Protein AF-A0A183HTY3-F1 (afdb_monomer)

Organism: NCBI:txid387005

Solvent-accessible surface area (backbone atoms only — not comparable to full-atom values): 8668 Å² total; per-residue (Å²): 89,71,86,42,76,47,79,48,76,44,78,43,99,85,73,35,42,36,34,40,39,38,38,34,35,41,47,76,48,74,51,74,47,82,47,77,46,52,66,39,42,77,69,71,56,35,22,36,41,38,38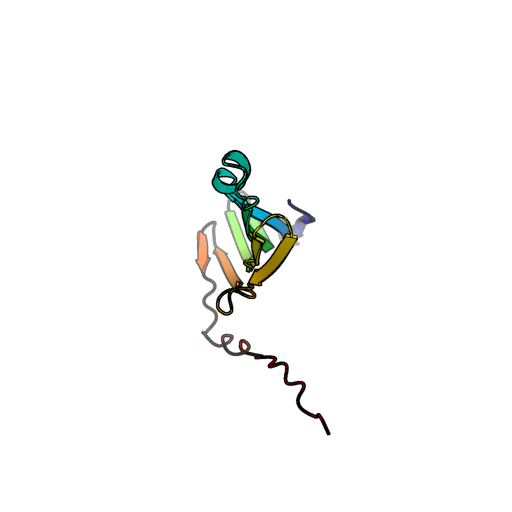,41,37,40,37,45,34,39,38,39,39,38,38,39,33,44,36,44,33,58,87,92,38,34,30,38,41,36,39,39,36,36,42,36,38,34,34,48,44,37,37,38,40,39,32,46,71,68,74,45,80,46,80,46,80,48,65,50,85,92,37,70,65,49,74,48,80,49,75,51,51,33,35,31,53,76,72,40,82,38,77,54,84,64,81,95,75,87,87,81,89,84,79,86,76,81,75,88,71,96,74,83,89,130

Sequence (154 aa):
MLPFELSQTLPTLSGLSLQFLVNISVAAKIDGKLRLNLVNLLQRKGGADSQLKLHPSISIARGGAVLLRAGHVTSGAMTMSSLHAATSVVQSMEMTDGRKLSLKIDVPHKHLLLAKIRSDITKIESNRHQPFTVGRHIHEIAKKHYCSGDTLTK

Foldseek 3Di:
DWPDWDWDWDQDPVRWIKIKIKTKDKDKDKDKDKDKDCPCVVVVQLKIKIKMKIKIKMKMKIKIWIWTDDPLWIWTKMKMKMKIKIFMKMWMWITGSNPDIDIDIDGPPVGHMDIDIDMFMWTAGRNDTDGDPDPPDPPPDPDPPPDDDPDDDD

Mean predicted aligned error: 12.61 Å

Secondary structure (DSSP, 8-state):
---EEEEEEEE-TTS-EEEEEEEEEEEEEEEEEEEEE-HHHHTTS--EEEEEEEEEEEEEEEEEEEEEEETTEEEEEEEEEEEEEE--EEEEEEEETTTEEEEEEE--TT-S-EEEEEEEEEEEETTEEEE----S------------------

Nearest PDB structures (foldseek):
  5fq6-assembly2_I  TM=4.194E-01  e=1.763E-01  Bacteroides thetaiotaomicron
  5fq6-assembly2_B  TM=3.639E-01  e=8.558E-02  Bacteroides thetaiotaomicron
  5fq8-assembly1_D  TM=3.560E-01  e=1.011E-01  Bacteroides thetaiotaomicron
  6zm1-assembly1_B  TM=3.521E-01  e=3.630E-01  Bacteroides thetaiotaomicron VPI-5482

pLDDT: mean 79.65, std 17.36, range [32.91, 95.0]

InterPro domains:
  IPR015255 Vitellinogen, open beta-sheet [PF09172] (4-114)
  IPR015819 Lipid transport protein, beta-sheet shell [SSF56968] (2-140)

Radius of gyration: 26.17 Å; Cα contacts (8 Å, |Δi|>4): 324; chains: 1; bounding box: 56×26×74 Å

Structure (mmCIF, N/CA/C/O backbone):
data_AF-A0A183HTY3-F1
#
_entry.id   AF-A0A183HTY3-F1
#
loop_
_atom_site.group_PDB
_atom_site.id
_atom_site.type_symbol
_atom_site.label_atom_id
_atom_site.label_alt_id
_atom_site.label_comp_id
_atom_site.label_asym_id
_atom_site.label_entity_id
_atom_site.label_seq_id
_atom_site.pdbx_PDB_ins_code
_atom_site.Cartn_x
_atom_site.Cartn_y
_atom_site.Cartn_z
_atom_site.occupancy
_atom_site.B_iso_or_equiv
_atom_site.auth_seq_id
_atom_site.auth_comp_id
_atom_site.auth_asym_id
_atom_site.auth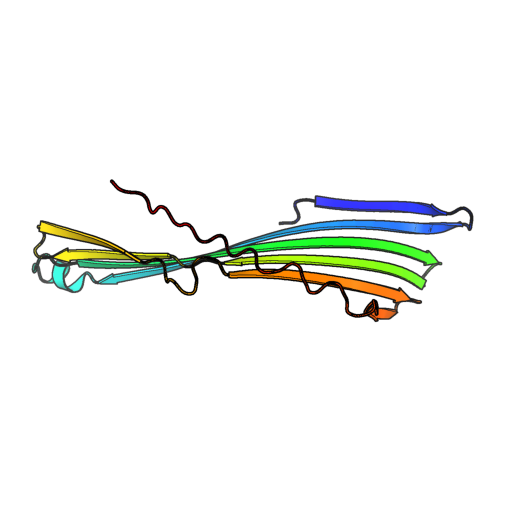_atom_id
_atom_site.pdbx_PDB_model_num
ATOM 1 N N . MET A 1 1 ? -7.129 6.025 -3.828 1.00 82.81 1 MET A N 1
ATOM 2 C CA . MET A 1 1 ? -6.733 7.390 -4.232 1.00 82.81 1 MET A CA 1
ATOM 3 C C . MET A 1 1 ? -5.394 7.315 -4.955 1.00 82.81 1 MET A C 1
ATOM 5 O O . MET A 1 1 ? -4.542 6.542 -4.531 1.00 82.81 1 MET A O 1
ATOM 9 N N . LEU A 1 2 ? -5.220 8.067 -6.042 1.00 81.38 2 LEU A N 1
ATOM 10 C CA . LEU A 1 2 ? -3.952 8.215 -6.768 1.00 81.38 2 LEU A CA 1
ATOM 11 C C . LEU A 1 2 ? -3.347 9.573 -6.385 1.00 81.38 2 LEU A C 1
ATOM 13 O O . LEU A 1 2 ? -3.646 10.563 -7.043 1.00 81.38 2 LEU A O 1
ATOM 17 N N . PRO A 1 3 ? -2.591 9.677 -5.277 1.00 85.69 3 PRO A N 1
ATOM 18 C CA . PRO A 1 3 ? -2.006 10.951 -4.863 1.00 85.69 3 PRO A CA 1
ATOM 19 C C . PRO A 1 3 ? -1.016 11.531 -5.876 1.00 85.69 3 PRO A C 1
ATOM 21 O O . PRO A 1 3 ? -0.789 12.735 -5.850 1.00 85.69 3 PRO A O 1
ATOM 24 N N . PHE A 1 4 ? -0.398 10.701 -6.721 1.00 91.31 4 PHE A N 1
ATOM 25 C CA . PHE A 1 4 ? 0.588 11.175 -7.682 1.00 91.31 4 PHE A CA 1
ATOM 26 C C . PHE A 1 4 ? 0.643 10.289 -8.923 1.00 91.31 4 PHE A C 1
ATOM 28 O O . PHE A 1 4 ? 0.724 9.062 -8.821 1.00 91.31 4 PHE A O 1
ATOM 35 N N . GLU A 1 5 ? 0.665 10.934 -10.083 1.00 92.19 5 GLU A N 1
ATOM 36 C CA . GLU A 1 5 ? 0.887 10.311 -11.378 1.00 92.19 5 GLU A CA 1
ATOM 37 C C . GLU A 1 5 ? 1.718 11.261 -12.244 1.00 92.19 5 GLU A C 1
ATOM 39 O O . GLU A 1 5 ? 1.385 12.435 -12.397 1.00 92.19 5 GLU A O 1
ATOM 44 N N . LEU A 1 6 ? 2.815 10.751 -12.794 1.00 93.19 6 LEU A N 1
ATOM 45 C CA . LEU A 1 6 ? 3.671 11.445 -13.744 1.00 93.19 6 LEU A CA 1
ATOM 46 C C . LEU A 1 6 ? 3.821 10.563 -14.976 1.00 93.19 6 LEU A C 1
ATOM 48 O O . LEU A 1 6 ? 4.279 9.426 -14.878 1.00 93.19 6 LEU A O 1
ATOM 52 N N . SER A 1 7 ? 3.472 11.112 -16.134 1.00 94.38 7 SER A N 1
ATOM 53 C CA . SER A 1 7 ? 3.699 10.489 -17.433 1.00 94.38 7 SER A CA 1
ATOM 54 C C . SER A 1 7 ? 4.391 11.495 -18.335 1.00 94.38 7 SER A C 1
ATOM 56 O O . SER A 1 7 ? 3.792 12.496 -18.724 1.00 94.38 7 SER A O 1
ATOM 58 N N . GLN A 1 8 ? 5.649 11.232 -18.676 1.00 94.81 8 GLN A N 1
ATOM 59 C CA . GLN A 1 8 ? 6.428 12.080 -19.570 1.00 94.81 8 GLN A CA 1
ATOM 60 C C . GLN A 1 8 ? 6.911 11.265 -20.758 1.00 94.81 8 GLN A C 1
ATOM 62 O O . GLN A 1 8 ? 7.400 10.152 -20.601 1.00 94.81 8 GLN A O 1
ATOM 67 N N . THR A 1 9 ? 6.779 11.826 -21.955 1.00 94.81 9 THR A N 1
ATOM 68 C CA . THR A 1 9 ? 7.276 11.207 -23.183 1.00 94.81 9 THR A CA 1
ATOM 69 C C . THR A 1 9 ? 8.291 12.136 -23.824 1.00 94.81 9 THR A C 1
ATOM 71 O O . THR A 1 9 ? 8.017 13.319 -24.006 1.00 94.81 9 THR A O 1
ATOM 74 N N . LEU A 1 10 ? 9.467 11.603 -24.129 1.00 94.06 10 LEU A N 1
ATOM 75 C CA . LEU A 1 10 ? 10.591 12.322 -24.702 1.00 94.06 10 LEU A CA 1
ATOM 76 C C . LEU A 1 10 ? 11.051 11.606 -25.977 1.00 94.06 10 LEU A C 1
ATOM 78 O O . LEU A 1 10 ? 11.194 10.379 -25.969 1.00 94.06 10 LEU A O 1
ATOM 82 N N . PRO A 1 11 ? 11.296 12.333 -27.076 1.00 94.06 11 PRO A N 1
ATOM 83 C CA . PRO A 1 11 ? 11.931 11.744 -28.241 1.00 94.06 11 PRO A CA 1
ATOM 84 C C . PRO A 1 11 ? 13.391 11.418 -27.914 1.00 94.06 11 PRO A C 1
ATOM 86 O O . PRO A 1 11 ? 14.099 12.190 -27.268 1.00 94.06 11 PRO A O 1
ATOM 89 N N . THR A 1 12 ? 13.848 10.261 -28.370 1.00 91.81 12 THR A N 1
ATOM 90 C CA . THR A 1 12 ? 15.264 9.881 -28.321 1.00 91.81 12 THR A CA 1
ATOM 91 C C . THR A 1 12 ? 15.988 10.351 -29.580 1.00 91.81 12 THR A C 1
ATOM 93 O O . THR A 1 12 ? 15.360 10.650 -30.596 1.00 91.81 12 THR A O 1
ATOM 96 N N . LEU A 1 13 ? 17.325 10.354 -29.548 1.00 91.81 13 LEU A N 1
ATOM 97 C CA . LEU A 1 13 ? 18.155 10.676 -30.717 1.00 91.81 13 LEU A CA 1
ATOM 98 C C . LEU A 1 13 ? 17.919 9.729 -31.908 1.00 91.81 13 LEU A C 1
ATOM 100 O O . LEU A 1 13 ? 18.184 10.103 -33.043 1.00 91.81 13 LEU A O 1
ATOM 104 N N . SER A 1 14 ? 17.397 8.521 -31.666 1.00 89.56 14 SER A N 1
ATOM 105 C CA . SER A 1 14 ? 17.018 7.563 -32.710 1.00 89.56 14 SER A CA 1
ATOM 106 C C . SER A 1 14 ? 15.593 7.765 -33.246 1.00 89.56 14 SER A C 1
ATOM 108 O O . SER A 1 14 ? 15.117 6.948 -34.029 1.00 89.56 14 SER A O 1
ATOM 110 N N . GLY A 1 15 ? 14.884 8.814 -32.813 1.00 90.00 15 GLY A N 1
ATOM 111 C CA . GLY A 1 15 ? 13.493 9.082 -33.194 1.00 90.00 15 GLY A CA 1
ATOM 112 C C . GLY A 1 15 ? 12.464 8.192 -32.489 1.00 90.00 15 GLY A C 1
ATOM 113 O O . GLY A 1 15 ? 11.265 8.330 -32.723 1.00 90.00 15 GLY A O 1
ATOM 114 N N . LEU A 1 16 ? 12.903 7.292 -31.603 1.00 92.56 16 LEU A N 1
ATOM 115 C CA . LEU A 1 16 ? 12.016 6.454 -30.798 1.00 92.56 16 LEU A CA 1
ATOM 116 C C . LEU A 1 16 ? 11.442 7.239 -29.619 1.00 92.56 16 LEU A C 1
ATOM 118 O O . LEU A 1 16 ? 12.096 8.127 -29.068 1.00 92.56 16 LEU A O 1
ATOM 122 N N . SER A 1 17 ? 10.235 6.874 -29.198 1.00 93.69 17 SER A N 1
ATOM 123 C CA . SER A 1 17 ? 9.546 7.518 -28.082 1.00 93.69 17 SER A CA 1
ATOM 124 C C . SER A 1 17 ? 9.962 6.871 -26.763 1.00 93.69 17 SER A C 1
ATOM 126 O O . SER A 1 17 ? 9.621 5.716 -26.512 1.00 93.69 17 SER A O 1
ATOM 128 N N . LEU A 1 18 ? 10.645 7.612 -25.894 1.00 94.31 18 LEU A N 1
ATOM 129 C CA . LEU A 1 18 ? 10.970 7.188 -24.535 1.00 94.31 18 LEU A CA 1
ATOM 130 C C . LEU A 1 18 ? 9.922 7.722 -23.558 1.00 94.31 18 LEU A C 1
ATOM 132 O O . LEU A 1 18 ? 9.732 8.926 -23.435 1.00 94.31 18 LEU A O 1
ATOM 136 N N . GLN A 1 19 ? 9.241 6.828 -22.857 1.00 94.44 19 GLN A N 1
ATOM 137 C CA . GLN A 1 19 ? 8.187 7.146 -21.908 1.00 94.44 19 GLN A CA 1
ATOM 138 C C . GLN A 1 19 ? 8.635 6.825 -20.482 1.00 94.44 19 GLN A C 1
ATOM 140 O O . GLN A 1 19 ? 9.083 5.716 -20.192 1.00 94.44 19 GLN A O 1
ATOM 145 N N . PHE A 1 20 ? 8.450 7.788 -19.591 1.00 95.00 20 PHE A N 1
ATOM 146 C CA . PHE A 1 20 ? 8.631 7.672 -18.154 1.00 95.00 20 PHE A CA 1
ATOM 147 C C . PHE A 1 20 ? 7.262 7.708 -17.489 1.00 95.00 20 PHE A C 1
ATOM 149 O O . PHE A 1 20 ? 6.477 8.624 -17.731 1.00 95.00 20 PHE A O 1
ATOM 156 N N . LEU A 1 21 ? 6.983 6.713 -16.657 1.00 94.44 21 LEU A N 1
ATOM 157 C CA . LEU A 1 21 ? 5.758 6.613 -15.875 1.00 94.44 21 LEU A CA 1
ATOM 158 C C . LEU A 1 21 ? 6.141 6.471 -14.410 1.00 94.44 21 LEU A C 1
ATOM 160 O O . LEU A 1 21 ? 6.963 5.626 -14.072 1.00 94.44 21 LEU A O 1
ATOM 164 N N . VAL A 1 22 ? 5.547 7.273 -13.538 1.00 94.31 22 VAL A N 1
ATOM 165 C CA . VAL A 1 22 ? 5.669 7.125 -12.087 1.00 94.31 22 VAL A CA 1
ATOM 166 C C . VAL A 1 22 ? 4.284 7.279 -11.492 1.00 94.31 22 VAL A C 1
ATOM 168 O O . VAL A 1 22 ? 3.618 8.283 -11.720 1.00 94.31 22 VAL A O 1
ATOM 171 N N . ASN A 1 23 ? 3.845 6.297 -10.717 1.00 93.56 23 ASN A N 1
ATOM 172 C CA . ASN A 1 23 ? 2.532 6.310 -10.094 1.00 93.56 23 ASN A CA 1
ATOM 173 C C . ASN A 1 23 ? 2.636 5.966 -8.611 1.00 93.56 23 ASN A C 1
ATOM 175 O O . ASN A 1 23 ? 3.349 5.050 -8.206 1.00 93.56 23 ASN A O 1
ATOM 179 N N . ILE A 1 24 ? 1.888 6.690 -7.789 1.00 92.06 24 ILE A N 1
ATOM 180 C CA . ILE A 1 24 ? 1.723 6.405 -6.369 1.00 92.06 24 ILE A CA 1
ATOM 181 C C . ILE A 1 24 ? 0.230 6.296 -6.112 1.00 92.06 24 ILE A C 1
ATOM 183 O O . ILE A 1 24 ? -0.545 7.191 -6.435 1.00 92.06 24 ILE A O 1
ATOM 187 N N . SER A 1 25 ? -0.167 5.185 -5.509 1.00 92.31 25 SER A N 1
ATOM 188 C CA . SER A 1 25 ? -1.537 4.883 -5.126 1.00 92.31 25 SER A CA 1
ATOM 189 C C . SER A 1 25 ? -1.596 4.561 -3.641 1.00 92.31 25 SER A C 1
ATOM 191 O O . SER A 1 25 ? -0.710 3.910 -3.085 1.00 92.31 25 SER A O 1
ATOM 193 N N . VAL A 1 26 ? -2.645 5.051 -2.990 1.00 90.94 26 VAL A N 1
ATOM 194 C CA . VAL A 1 26 ? -2.915 4.823 -1.572 1.00 90.94 26 VAL A CA 1
ATOM 195 C C . VAL A 1 26 ? -4.369 4.396 -1.422 1.00 90.94 26 VAL A C 1
ATOM 197 O O . VAL A 1 26 ? -5.285 5.022 -1.965 1.00 90.94 26 VAL A O 1
ATOM 200 N N . ALA A 1 27 ? -4.585 3.321 -0.680 1.00 91.56 27 ALA A N 1
ATOM 201 C CA . ALA A 1 27 ? -5.891 2.820 -0.296 1.00 91.56 27 ALA A CA 1
ATOM 202 C C . ALA A 1 27 ? -5.913 2.622 1.218 1.00 91.56 27 ALA A C 1
ATOM 204 O O . ALA A 1 27 ? -5.009 2.011 1.777 1.00 91.56 27 ALA A O 1
ATOM 205 N N . ALA A 1 28 ? -6.944 3.137 1.872 1.00 90.38 28 ALA A N 1
ATOM 206 C CA . ALA A 1 28 ? -7.190 2.925 3.288 1.00 90.38 28 ALA A CA 1
ATOM 207 C C . ALA A 1 28 ? -8.589 2.332 3.449 1.00 90.38 28 ALA A C 1
ATOM 209 O O . ALA A 1 28 ? -9.513 2.712 2.728 1.00 90.38 28 ALA A O 1
ATOM 210 N N . LYS A 1 29 ? -8.735 1.386 4.370 1.00 91.25 29 LYS A N 1
ATOM 211 C CA . LYS A 1 29 ? -9.994 0.707 4.664 1.00 91.25 29 LYS A CA 1
ATOM 212 C C . LYS A 1 29 ? -10.102 0.490 6.165 1.00 91.25 29 LYS A C 1
ATOM 214 O O . LYS A 1 29 ? -9.142 0.048 6.788 1.00 91.25 29 LYS A O 1
ATOM 219 N N . ILE A 1 30 ? -11.265 0.779 6.734 1.00 90.00 30 ILE A N 1
ATOM 220 C CA . ILE A 1 30 ? -11.554 0.554 8.151 1.00 90.00 30 ILE A CA 1
ATOM 221 C C . ILE A 1 30 ? -12.782 -0.346 8.233 1.00 90.00 30 ILE A C 1
ATOM 223 O O . ILE A 1 30 ? -13.874 0.075 7.863 1.00 90.00 30 ILE A O 1
ATOM 227 N N . ASP A 1 31 ? -12.602 -1.576 8.714 1.00 91.00 31 ASP A N 1
ATOM 228 C CA . ASP A 1 31 ? -13.712 -2.503 8.946 1.00 91.00 31 ASP A CA 1
ATOM 229 C C . ASP A 1 31 ? -14.108 -2.489 10.428 1.00 91.00 31 ASP A C 1
ATOM 231 O O . ASP A 1 31 ? -13.312 -2.842 11.303 1.00 91.00 31 ASP A O 1
ATOM 235 N N . GLY A 1 32 ? -15.345 -2.083 10.719 1.00 90.56 32 GLY A N 1
ATOM 236 C CA . GLY A 1 32 ? -15.884 -1.989 12.076 1.00 90.56 32 GLY A CA 1
ATOM 237 C C . GLY A 1 32 ? -17.011 -2.987 12.338 1.00 90.56 32 GLY A C 1
ATOM 238 O O . GLY A 1 32 ? -17.893 -3.169 11.503 1.00 90.56 32 GLY A O 1
ATOM 239 N N . LYS A 1 33 ? -17.021 -3.612 13.519 1.00 92.56 33 LYS A N 1
ATOM 240 C CA . LYS A 1 33 ? -18.138 -4.429 14.011 1.00 92.56 33 LYS A CA 1
ATOM 241 C C . LYS A 1 33 ? -18.530 -3.989 15.414 1.00 92.56 33 LYS A C 1
ATOM 243 O O . LYS A 1 33 ? -17.729 -4.106 16.337 1.00 92.56 33 LYS A O 1
ATOM 248 N N . LEU A 1 34 ? -19.774 -3.546 15.565 1.00 91.62 34 LEU A N 1
ATOM 249 C CA . LEU A 1 34 ? -20.376 -3.201 16.847 1.00 91.62 34 LEU A CA 1
ATOM 250 C C . LEU A 1 34 ? -21.341 -4.314 17.277 1.00 91.62 34 LEU A C 1
ATOM 252 O O . LEU A 1 34 ? -22.162 -4.779 16.488 1.00 91.62 34 LEU A O 1
ATOM 256 N N . ARG A 1 35 ? -21.230 -4.759 18.525 1.00 90.69 35 ARG A N 1
ATOM 257 C CA . ARG A 1 35 ? -22.173 -5.660 19.189 1.00 90.69 35 ARG A CA 1
ATOM 258 C C . ARG A 1 35 ? -22.685 -4.964 20.435 1.00 90.69 35 ARG A C 1
ATOM 260 O O . ARG A 1 35 ? -21.884 -4.537 21.255 1.00 90.69 35 ARG A O 1
ATOM 267 N N . LEU A 1 36 ? -24.001 -4.880 20.567 1.00 89.75 36 LEU A N 1
ATOM 268 C CA . LEU A 1 36 ? -24.672 -4.301 21.723 1.00 89.75 36 LEU A CA 1
ATOM 269 C C . LEU A 1 36 ? -25.582 -5.367 22.319 1.00 89.75 36 LEU A C 1
ATOM 271 O O . LEU A 1 36 ? -26.401 -5.946 21.607 1.00 89.75 36 LEU A O 1
ATOM 275 N N . ASN A 1 37 ? -25.435 -5.625 23.610 1.00 86.38 37 ASN A N 1
ATOM 276 C CA . ASN A 1 37 ? -26.349 -6.444 24.381 1.00 86.38 37 ASN A CA 1
ATOM 277 C C . ASN A 1 37 ? -27.015 -5.567 25.443 1.00 86.38 37 ASN A C 1
ATOM 279 O O . ASN A 1 37 ? -26.397 -5.164 26.427 1.00 86.38 37 ASN A O 1
ATOM 283 N N . LEU A 1 38 ? -28.291 -5.268 25.213 1.00 85.00 38 LEU A N 1
ATOM 284 C CA . LEU A 1 38 ? -29.113 -4.412 26.070 1.00 85.00 38 LEU A CA 1
ATOM 285 C C . LEU A 1 38 ? -30.178 -5.216 26.830 1.00 85.00 38 LEU A C 1
ATOM 287 O O . LEU A 1 38 ? -31.037 -4.629 27.482 1.00 85.00 38 LEU A O 1
ATOM 291 N N . VAL A 1 39 ? -30.151 -6.552 26.751 1.00 84.56 39 VAL A N 1
ATOM 292 C CA . VAL A 1 39 ? -31.199 -7.419 27.318 1.00 84.56 39 VAL A CA 1
ATOM 293 C C . VAL A 1 39 ? -31.363 -7.187 28.823 1.00 84.56 39 VAL A C 1
ATOM 295 O O . VAL A 1 39 ? -32.484 -7.047 29.309 1.00 84.56 39 VAL A O 1
ATOM 298 N N . ASN A 1 40 ? -30.257 -7.061 29.560 1.00 78.12 40 ASN A N 1
ATOM 299 C CA . ASN A 1 40 ? -30.288 -6.808 31.003 1.00 78.12 40 ASN A CA 1
ATOM 300 C C . ASN A 1 40 ? -30.781 -5.393 31.351 1.00 78.12 40 ASN A C 1
ATOM 302 O O . ASN A 1 40 ? -31.366 -5.187 32.415 1.00 78.12 40 ASN A O 1
ATOM 306 N N . LEU A 1 41 ? -30.613 -4.432 30.444 1.00 76.19 41 LEU A N 1
ATOM 307 C CA . LEU A 1 41 ? -31.091 -3.063 30.604 1.00 76.19 41 LEU A CA 1
ATOM 308 C C . LEU A 1 41 ? -32.610 -3.002 30.388 1.00 76.19 41 LEU A C 1
ATOM 310 O O . LEU A 1 41 ? -33.329 -2.411 31.191 1.00 76.19 41 LEU A O 1
ATOM 314 N N . LEU A 1 42 ? -33.111 -3.721 29.377 1.00 80.06 42 LEU A N 1
ATOM 315 C CA . LEU A 1 42 ? -34.544 -3.874 29.096 1.00 80.06 42 LEU A CA 1
ATOM 316 C C . LEU A 1 42 ? -35.289 -4.612 30.220 1.00 80.06 42 LEU A C 1
ATOM 318 O O . LEU A 1 42 ? -36.428 -4.275 30.530 1.00 80.06 42 LEU A O 1
ATOM 322 N N . GLN A 1 43 ? -34.639 -5.571 30.886 1.00 83.56 43 GLN A N 1
ATOM 323 C CA . GLN A 1 43 ? -35.192 -6.289 32.043 1.00 83.56 43 GLN A CA 1
ATOM 324 C C . GLN A 1 43 ? -35.081 -5.518 33.376 1.00 83.56 43 GLN A C 1
ATOM 326 O O . GLN A 1 43 ? -35.304 -6.107 34.431 1.00 83.56 43 GLN A O 1
ATOM 331 N N . ARG A 1 44 ? -34.721 -4.221 33.361 1.00 74.75 44 ARG A N 1
ATOM 332 C CA . ARG A 1 44 ? -34.469 -3.384 34.558 1.00 74.75 44 ARG A CA 1
ATOM 333 C C . ARG A 1 44 ? -33.389 -3.926 35.509 1.00 74.75 44 ARG A C 1
ATOM 335 O O . ARG A 1 44 ? -33.298 -3.480 36.647 1.00 74.75 44 ARG A O 1
ATOM 342 N N . LYS A 1 45 ? -32.530 -4.837 35.044 1.00 73.06 45 LYS A N 1
ATOM 343 C CA . LYS A 1 45 ? -31.403 -5.392 35.816 1.00 73.06 45 LYS A CA 1
ATOM 344 C C . LYS A 1 45 ? -30.148 -4.509 35.755 1.00 73.06 45 LYS A C 1
ATOM 346 O O . LYS A 1 45 ? -29.107 -4.892 36.265 1.00 73.06 45 LYS A O 1
ATOM 351 N N . GLY A 1 46 ? -30.223 -3.338 35.111 1.00 72.38 46 GLY A N 1
ATOM 352 C CA . GLY A 1 46 ? -29.148 -2.335 35.100 1.00 72.38 46 GLY A CA 1
ATOM 353 C C . GLY A 1 46 ? -27.880 -2.730 34.333 1.00 72.38 46 GLY A C 1
ATOM 354 O O . GLY A 1 46 ? -26.890 -2.007 34.406 1.00 72.38 46 GLY A O 1
ATOM 355 N N . GLY A 1 47 ? -27.887 -3.852 33.608 1.00 78.88 47 GLY A N 1
ATOM 356 C CA . GLY A 1 47 ? -26.718 -4.356 32.885 1.00 78.88 47 GLY A CA 1
ATOM 357 C C . GLY A 1 47 ? -26.711 -3.999 31.396 1.00 78.88 47 GLY A C 1
ATOM 358 O O . GLY A 1 47 ? -27.747 -4.103 30.741 1.00 78.88 47 GLY A O 1
ATOM 359 N N . ALA A 1 48 ? -25.556 -3.639 30.838 1.00 83.38 48 ALA A N 1
ATOM 360 C CA . ALA A 1 48 ? -25.357 -3.535 29.389 1.00 83.38 48 ALA A CA 1
ATOM 361 C C . ALA A 1 48 ? -23.940 -3.922 28.982 1.00 83.38 48 ALA A C 1
ATOM 363 O O . ALA A 1 48 ? -22.980 -3.503 29.621 1.00 83.38 48 ALA A O 1
ATOM 364 N N . ASP A 1 49 ? -23.828 -4.615 27.851 1.00 85.25 49 ASP A N 1
ATOM 365 C CA . ASP A 1 49 ? -22.543 -4.954 27.249 1.00 85.25 49 ASP A CA 1
ATOM 366 C C . ASP A 1 49 ? -22.442 -4.351 25.853 1.00 85.25 49 ASP A C 1
ATOM 368 O O . ASP A 1 49 ? -23.362 -4.429 25.035 1.00 85.25 49 ASP A O 1
ATOM 372 N N . SER A 1 50 ? -21.289 -3.778 25.551 1.00 87.62 50 SER A N 1
ATOM 373 C CA . SER A 1 50 ? -20.940 -3.279 24.231 1.00 87.62 50 SER A CA 1
ATOM 374 C C . SER A 1 50 ? -19.568 -3.802 23.845 1.00 87.62 50 SER A C 1
ATOM 376 O O . SER A 1 50 ? -18.634 -3.810 24.645 1.00 87.62 50 SER A O 1
ATOM 378 N N . GLN A 1 51 ? -19.429 -4.240 22.600 1.00 89.44 51 GLN A N 1
ATOM 379 C CA . GLN A 1 51 ? -18.152 -4.617 22.021 1.00 89.44 51 GLN A CA 1
ATOM 380 C C . GLN A 1 51 ? -18.002 -3.968 20.650 1.00 89.44 51 GLN A C 1
ATOM 382 O O . GLN A 1 51 ? -18.789 -4.217 19.738 1.00 89.44 51 GLN A O 1
ATOM 387 N N . LEU A 1 52 ? -16.940 -3.193 20.491 1.00 88.00 52 LEU A N 1
ATOM 388 C CA . LEU A 1 52 ? -16.503 -2.595 19.244 1.00 88.00 52 LEU A CA 1
ATOM 389 C C . LEU A 1 52 ? -15.218 -3.289 18.784 1.00 88.00 52 LEU A C 1
ATOM 391 O O . LEU A 1 52 ? -14.251 -3.398 19.532 1.00 88.00 52 LEU A O 1
ATOM 395 N N . LYS A 1 53 ? -15.200 -3.770 17.544 1.00 88.62 53 LYS A N 1
ATOM 396 C CA . LYS A 1 53 ? -14.000 -4.292 16.883 1.00 88.62 53 LYS A CA 1
ATOM 397 C C . LYS A 1 53 ? -13.697 -3.433 15.669 1.00 88.62 53 LYS A C 1
ATOM 399 O O . LYS A 1 53 ? -14.573 -3.275 14.824 1.00 88.62 53 LYS A O 1
ATOM 404 N N . LEU A 1 54 ? -12.481 -2.919 15.565 1.00 88.00 54 LEU A N 1
ATOM 405 C CA . LEU A 1 54 ? -12.011 -2.098 14.453 1.00 88.00 54 LEU A CA 1
ATOM 406 C C . LEU A 1 54 ? -10.793 -2.757 13.809 1.00 88.00 54 LEU A C 1
ATOM 408 O O . LEU A 1 54 ? -9.863 -3.148 14.508 1.00 88.00 54 LEU A O 1
ATOM 412 N N . HIS A 1 55 ? -10.788 -2.839 12.482 1.00 88.75 55 HIS A N 1
ATOM 413 C CA . HIS A 1 55 ? -9.674 -3.357 11.690 1.00 88.75 55 HIS A CA 1
ATOM 414 C C . HIS A 1 55 ? -9.276 -2.318 10.635 1.00 88.75 55 HIS A C 1
ATOM 416 O O . HIS A 1 55 ? -9.700 -2.406 9.478 1.00 88.75 55 HIS A O 1
ATOM 422 N N . PRO A 1 56 ? -8.528 -1.272 11.021 1.00 87.88 56 PRO A N 1
ATOM 423 C CA . PRO A 1 56 ? -7.966 -0.344 10.057 1.00 87.88 56 PRO A CA 1
ATOM 424 C C . PRO A 1 56 ? -6.827 -1.005 9.268 1.00 87.88 56 PRO A C 1
ATOM 426 O O . PRO A 1 56 ? -5.979 -1.725 9.802 1.00 87.88 56 PRO A O 1
ATOM 429 N N . SER A 1 57 ? -6.802 -0.728 7.972 1.00 87.69 57 SER A N 1
ATOM 430 C CA . SER A 1 57 ? -5.800 -1.198 7.027 1.00 87.69 57 SER A CA 1
ATOM 431 C C . SER A 1 57 ? -5.458 -0.101 6.026 1.00 87.69 57 SER A C 1
ATOM 433 O O . SER A 1 57 ? -6.308 0.687 5.612 1.00 87.69 57 SER A O 1
ATOM 435 N N . ILE A 1 58 ? -4.190 -0.043 5.644 1.00 89.06 58 ILE A N 1
ATOM 436 C CA . ILE A 1 58 ? -3.654 0.881 4.657 1.00 89.06 58 ILE A CA 1
ATOM 437 C C . ILE A 1 58 ? -2.756 0.118 3.688 1.00 89.06 58 ILE A C 1
ATOM 439 O O . ILE A 1 58 ? -2.045 -0.820 4.042 1.00 89.06 58 ILE A O 1
ATOM 443 N N . SER A 1 59 ? -2.810 0.521 2.432 1.00 90.50 59 SER A N 1
ATOM 444 C CA . SER A 1 59 ? -2.069 -0.041 1.323 1.00 90.50 59 SER A CA 1
ATOM 445 C C . SER A 1 59 ? -1.504 1.099 0.498 1.00 90.50 59 SER A C 1
ATOM 447 O O . SER A 1 59 ? -2.251 1.949 0.024 1.00 90.50 59 SER A O 1
ATOM 449 N N . ILE A 1 60 ? -0.197 1.100 0.295 1.00 89.69 60 ILE A N 1
ATOM 450 C CA . ILE A 1 60 ? 0.517 2.068 -0.528 1.00 89.69 60 ILE A CA 1
ATOM 451 C C . ILE A 1 60 ? 1.198 1.279 -1.636 1.00 89.69 60 ILE A C 1
ATOM 453 O O . ILE A 1 60 ? 1.994 0.395 -1.338 1.00 89.69 60 ILE A O 1
ATOM 457 N N . ALA A 1 61 ? 0.916 1.583 -2.897 1.00 91.50 61 ALA A N 1
ATOM 458 C CA . ALA A 1 61 ? 1.619 0.996 -4.030 1.00 91.50 61 ALA A CA 1
ATOM 459 C C . ALA A 1 61 ? 2.250 2.094 -4.882 1.00 91.50 61 ALA A C 1
ATOM 461 O O . ALA A 1 61 ? 1.613 3.090 -5.216 1.00 91.50 61 ALA A O 1
ATOM 462 N N . ARG A 1 62 ? 3.526 1.909 -5.203 1.00 92.62 62 ARG A N 1
ATOM 463 C CA . ARG A 1 62 ? 4.369 2.821 -5.969 1.00 92.62 62 ARG A CA 1
ATOM 464 C C . ARG A 1 62 ? 4.902 2.061 -7.168 1.00 92.62 62 ARG A C 1
ATOM 466 O O . ARG A 1 62 ? 5.454 0.979 -6.990 1.00 92.62 62 ARG A O 1
ATOM 473 N N . GLY A 1 63 ? 4.739 2.610 -8.356 1.00 92.62 63 GLY A N 1
ATOM 474 C CA . GLY A 1 63 ? 5.262 2.044 -9.584 1.00 92.62 63 GLY A CA 1
ATOM 475 C C . GLY A 1 63 ? 6.098 3.064 -10.337 1.00 92.62 63 GLY A C 1
ATOM 476 O O . GLY A 1 63 ? 5.868 4.271 -10.252 1.00 92.62 63 GLY A O 1
ATOM 477 N N . GLY A 1 64 ? 7.095 2.560 -11.046 1.00 93.62 64 GLY A N 1
ATOM 478 C CA . GLY A 1 64 ? 7.883 3.316 -12.002 1.00 93.62 64 GLY A CA 1
ATOM 479 C C . GLY A 1 64 ? 8.068 2.487 -13.264 1.00 93.62 64 GLY A C 1
ATOM 480 O O . GLY A 1 64 ? 8.266 1.278 -13.176 1.00 93.62 64 GLY A O 1
ATOM 481 N N . ALA A 1 65 ? 8.018 3.100 -14.438 1.00 93.50 65 ALA A N 1
ATOM 482 C CA . ALA A 1 65 ? 8.366 2.438 -15.683 1.00 93.50 65 ALA A CA 1
ATOM 483 C C . ALA A 1 65 ? 9.153 3.369 -16.598 1.00 93.50 65 ALA A C 1
ATOM 485 O O . ALA A 1 65 ? 8.873 4.563 -16.694 1.00 93.50 65 ALA A O 1
ATOM 486 N N . VAL A 1 66 ? 10.126 2.787 -17.288 1.00 95.00 66 VAL A N 1
ATOM 487 C CA . VAL A 1 66 ? 10.859 3.418 -18.382 1.00 95.00 66 VAL A CA 1
ATOM 488 C C . VAL A 1 66 ? 10.653 2.540 -19.601 1.00 95.00 66 VAL A C 1
ATOM 490 O O . VAL A 1 66 ? 11.045 1.373 -19.587 1.00 95.00 66 VAL A O 1
ATOM 493 N N . LEU A 1 67 ? 10.001 3.078 -20.628 1.00 94.31 67 LEU A N 1
ATOM 494 C CA . LEU A 1 67 ? 9.561 2.340 -21.807 1.00 94.31 67 LEU A CA 1
ATOM 495 C C . LEU A 1 67 ? 10.071 3.021 -23.072 1.00 94.31 67 LEU A C 1
ATOM 497 O O . LEU A 1 67 ? 9.772 4.181 -23.324 1.00 94.31 67 LEU A O 1
ATOM 501 N N . LEU A 1 68 ? 10.782 2.285 -23.909 1.00 94.81 68 LEU A N 1
ATOM 502 C CA . LEU A 1 68 ? 11.090 2.662 -25.276 1.00 94.81 68 LEU A CA 1
ATOM 503 C C . LEU A 1 68 ? 10.006 2.099 -26.199 1.00 94.81 68 LEU A C 1
ATOM 505 O O . LEU A 1 68 ? 9.754 0.891 -26.214 1.00 94.81 68 LEU A O 1
ATOM 509 N N . ARG A 1 69 ? 9.356 2.976 -26.962 1.00 92.19 69 ARG A N 1
ATOM 510 C CA . ARG A 1 69 ? 8.299 2.626 -27.912 1.00 92.19 69 ARG A CA 1
ATOM 511 C C . ARG A 1 69 ? 8.770 2.820 -29.350 1.00 92.19 69 ARG A C 1
ATOM 513 O O . ARG A 1 69 ? 9.230 3.900 -29.724 1.00 92.19 69 ARG A O 1
ATOM 520 N N . ALA A 1 70 ? 8.574 1.784 -30.155 1.00 91.31 70 ALA A N 1
ATOM 521 C CA . ALA A 1 70 ? 8.741 1.775 -31.601 1.00 91.31 70 ALA A CA 1
ATOM 522 C C . ALA A 1 70 ? 7.403 1.359 -32.235 1.00 91.31 70 ALA A C 1
ATOM 524 O O . ALA A 1 70 ? 7.105 0.171 -32.369 1.00 91.31 70 ALA A O 1
ATOM 525 N N . GLY A 1 71 ? 6.546 2.335 -32.553 1.00 86.62 71 GLY A N 1
ATOM 526 C CA . GLY A 1 71 ? 5.177 2.072 -33.014 1.00 86.62 71 GLY A CA 1
ATOM 527 C C . GLY A 1 71 ? 4.374 1.262 -31.988 1.00 86.62 71 GLY A C 1
ATOM 528 O O . GLY A 1 71 ? 4.129 1.730 -30.878 1.00 86.62 71 GLY A O 1
ATOM 529 N N . HIS A 1 72 ? 3.996 0.034 -32.354 1.00 87.62 72 HIS A N 1
ATOM 530 C CA . HIS A 1 72 ? 3.246 -0.898 -31.499 1.00 87.62 72 HIS A CA 1
ATOM 531 C C . HIS A 1 72 ? 4.132 -1.771 -30.595 1.00 87.62 72 HIS A C 1
ATOM 533 O O . HIS A 1 72 ? 3.613 -2.579 -29.824 1.00 87.62 72 HIS A O 1
ATOM 539 N N . VAL A 1 73 ? 5.458 -1.659 -30.698 1.00 91.62 73 VAL A N 1
ATOM 540 C CA . VAL A 1 73 ? 6.404 -2.462 -29.916 1.00 91.62 73 VAL A CA 1
ATOM 541 C C . VAL A 1 73 ? 6.935 -1.642 -28.749 1.00 91.62 73 VAL A C 1
ATOM 543 O O . VAL A 1 73 ? 7.405 -0.518 -28.927 1.00 91.62 73 VAL A O 1
ATOM 546 N N . THR A 1 74 ? 6.877 -2.216 -27.552 1.00 92.75 74 THR A N 1
ATOM 547 C CA . THR A 1 74 ? 7.375 -1.610 -26.317 1.00 92.75 74 THR A CA 1
ATOM 548 C C . THR A 1 74 ? 8.426 -2.502 -25.667 1.00 92.75 74 THR A C 1
ATOM 550 O O . THR A 1 74 ? 8.268 -3.722 -25.589 1.00 92.75 74 THR A O 1
ATOM 553 N N . SER A 1 75 ? 9.508 -1.884 -25.206 1.00 93.19 75 SER A N 1
ATOM 554 C CA . SER A 1 75 ? 10.583 -2.536 -24.455 1.00 93.19 75 SER A CA 1
ATOM 555 C C . SER A 1 75 ? 11.044 -1.611 -23.337 1.00 93.19 75 SER A C 1
ATOM 557 O O . SER A 1 75 ? 11.018 -0.398 -23.496 1.00 93.19 75 SER A O 1
ATOM 559 N N . GLY A 1 76 ? 11.468 -2.141 -22.198 1.00 92.50 76 GLY A N 1
ATOM 560 C CA . GLY A 1 76 ? 11.826 -1.312 -21.057 1.00 92.50 76 GLY A CA 1
ATOM 561 C C . GLY A 1 76 ? 11.886 -2.072 -19.744 1.00 92.50 76 GLY A C 1
ATOM 562 O O . GLY A 1 76 ? 12.074 -3.288 -19.712 1.00 92.50 76 GLY A O 1
ATOM 563 N N . ALA A 1 77 ? 11.714 -1.343 -18.652 1.00 93.06 77 ALA A N 1
ATOM 564 C CA . ALA A 1 77 ? 11.663 -1.904 -17.313 1.00 93.06 77 ALA A CA 1
ATOM 565 C C . ALA A 1 77 ? 10.553 -1.238 -16.504 1.00 93.06 77 ALA A C 1
ATOM 567 O O . ALA A 1 77 ? 10.306 -0.039 -16.632 1.00 93.06 77 ALA A O 1
ATOM 568 N N . MET A 1 78 ? 9.913 -2.027 -15.650 1.00 93.00 78 MET A N 1
ATOM 569 C CA . MET A 1 78 ? 8.914 -1.588 -14.690 1.00 93.00 78 MET A CA 1
ATOM 570 C C . MET A 1 78 ? 9.320 -2.056 -13.296 1.00 93.00 78 MET A C 1
ATOM 572 O O . MET A 1 78 ? 9.706 -3.206 -13.099 1.00 93.00 78 MET A O 1
ATOM 576 N N . THR A 1 79 ? 9.215 -1.174 -12.316 1.00 91.94 79 THR A N 1
ATOM 577 C CA . THR A 1 79 ? 9.406 -1.463 -10.899 1.00 91.94 79 THR A CA 1
ATOM 578 C C . THR A 1 79 ? 8.091 -1.218 -10.178 1.00 91.94 79 THR A C 1
ATOM 580 O O . THR A 1 79 ? 7.372 -0.265 -10.477 1.00 91.94 79 THR A O 1
ATOM 583 N N . MET A 1 80 ? 7.741 -2.088 -9.236 1.00 90.88 80 MET A N 1
ATOM 584 C CA . MET A 1 80 ? 6.546 -1.922 -8.419 1.00 90.88 80 MET A CA 1
ATOM 585 C C . MET A 1 80 ? 6.848 -2.290 -6.975 1.00 90.88 80 MET A C 1
ATOM 587 O O . MET A 1 80 ? 7.344 -3.374 -6.689 1.00 90.88 80 MET A O 1
ATOM 591 N N . SER A 1 81 ? 6.546 -1.385 -6.053 1.00 88.75 81 SER A N 1
ATOM 592 C CA . SER A 1 81 ? 6.724 -1.562 -4.618 1.00 88.75 81 SER A CA 1
ATOM 593 C C . SER A 1 81 ? 5.404 -1.319 -3.904 1.00 88.75 81 SER A C 1
ATOM 595 O O . SER A 1 81 ? 4.806 -0.256 -4.048 1.00 88.75 81 SER A O 1
ATOM 597 N N . SER A 1 82 ? 4.957 -2.282 -3.104 1.00 88.31 82 SER A N 1
ATOM 598 C CA . SER A 1 82 ? 3.750 -2.164 -2.290 1.00 88.31 82 SER A CA 1
ATOM 599 C C . SER A 1 82 ? 4.058 -2.350 -0.808 1.00 88.31 82 SER A C 1
ATOM 601 O O . SER A 1 82 ? 4.764 -3.286 -0.429 1.00 88.31 82 SER A O 1
ATOM 603 N N . LEU A 1 83 ? 3.481 -1.494 0.026 1.00 86.88 83 LEU A N 1
ATOM 604 C CA . LEU A 1 83 ? 3.465 -1.580 1.478 1.00 86.88 83 LEU A CA 1
ATOM 605 C C . LEU A 1 83 ? 2.016 -1.757 1.932 1.00 86.88 83 LEU A C 1
ATOM 607 O O . LEU A 1 83 ? 1.181 -0.889 1.694 1.00 86.88 83 LEU A O 1
ATOM 611 N N . HIS A 1 84 ? 1.731 -2.852 2.621 1.00 87.50 84 HIS A N 1
ATOM 612 C CA . HIS A 1 84 ? 0.454 -3.070 3.294 1.00 87.50 84 HIS A CA 1
ATOM 613 C C . HIS A 1 84 ? 0.674 -3.036 4.799 1.00 87.50 84 HIS A C 1
ATOM 615 O O . HIS A 1 84 ? 1.579 -3.712 5.278 1.00 87.50 84 HIS A O 1
ATOM 621 N N . ALA A 1 85 ? -0.140 -2.281 5.530 1.00 84.06 85 ALA A N 1
ATOM 622 C CA . ALA A 1 85 ? -0.160 -2.266 6.985 1.00 84.06 85 ALA A CA 1
ATOM 623 C C . ALA A 1 85 ? -1.597 -2.453 7.488 1.00 84.06 85 ALA A C 1
ATOM 625 O O . ALA A 1 85 ? -2.515 -1.802 6.999 1.00 84.06 85 ALA A O 1
ATOM 626 N N . ALA A 1 86 ? -1.807 -3.341 8.455 1.00 86.06 86 ALA A N 1
ATOM 627 C CA . ALA A 1 86 ? -3.109 -3.551 9.086 1.00 86.06 86 ALA A CA 1
ATOM 628 C C . ALA A 1 86 ? -2.955 -3.740 10.596 1.00 86.06 86 ALA A C 1
ATOM 630 O O . ALA A 1 86 ? -1.973 -4.330 11.048 1.00 86.06 86 ALA A O 1
ATOM 631 N N . THR A 1 87 ? -3.924 -3.258 11.368 1.00 83.62 87 THR A N 1
ATOM 632 C CA . THR A 1 87 ? -3.986 -3.464 12.821 1.00 83.62 87 THR A CA 1
ATOM 633 C C . THR A 1 87 ? -5.415 -3.800 13.245 1.00 83.62 87 THR A C 1
ATOM 635 O O . THR A 1 87 ? -6.356 -3.662 12.462 1.00 83.62 87 THR A O 1
ATOM 638 N N . SER A 1 88 ? -5.577 -4.300 14.465 1.00 83.50 88 SER A N 1
ATOM 639 C CA . SER A 1 88 ? -6.866 -4.666 15.045 1.00 83.50 88 SER A CA 1
ATOM 640 C C . SER A 1 88 ? -6.978 -4.060 16.433 1.00 83.50 88 SER A C 1
ATOM 642 O O . SER A 1 88 ? -6.074 -4.208 17.247 1.00 83.50 88 SER A O 1
ATOM 644 N N . VAL A 1 89 ? -8.114 -3.438 16.725 1.00 83.31 89 VAL A N 1
ATOM 645 C CA . VAL A 1 89 ? -8.429 -2.865 18.036 1.00 83.31 89 VAL A CA 1
ATOM 646 C C . VAL A 1 89 ? -9.764 -3.430 18.492 1.00 83.31 89 VAL A C 1
ATOM 648 O O . VAL A 1 89 ? -10.753 -3.369 17.758 1.00 83.31 89 VAL A O 1
ATOM 651 N N . VAL A 1 90 ? -9.801 -3.999 19.696 1.00 84.69 90 VAL A N 1
ATOM 652 C CA . VAL A 1 90 ? -11.037 -4.468 20.322 1.00 84.69 90 VAL A CA 1
ATOM 653 C C . VAL A 1 90 ? -11.284 -3.642 21.573 1.00 84.69 90 VAL A C 1
ATOM 655 O O . VAL A 1 90 ? -10.454 -3.570 22.468 1.00 84.69 90 VAL A O 1
ATOM 658 N N . GLN A 1 91 ? -12.450 -3.023 21.647 1.00 85.81 91 GLN A N 1
ATOM 659 C CA . GLN A 1 91 ? -12.912 -2.292 22.812 1.00 85.81 91 GLN A CA 1
ATOM 660 C C . GLN A 1 91 ? -14.170 -2.982 23.325 1.00 85.81 91 GLN A C 1
ATOM 662 O O . GLN A 1 91 ? -15.105 -3.235 22.568 1.00 85.81 91 GLN A O 1
ATOM 667 N N . SER A 1 92 ? -14.203 -3.298 24.610 1.00 85.50 92 SER A N 1
ATOM 668 C CA . SER A 1 92 ? -15.400 -3.783 25.289 1.00 85.50 92 SER A CA 1
ATOM 669 C C . SER A 1 92 ? -15.741 -2.861 26.443 1.00 85.50 92 SER A C 1
ATOM 671 O O . SER A 1 92 ? -14.861 -2.450 27.199 1.00 85.50 92 SER A O 1
ATOM 673 N N . MET A 1 93 ? -17.020 -2.539 26.560 1.00 85.25 93 MET A N 1
ATOM 674 C CA . MET A 1 93 ? -17.583 -1.745 27.633 1.00 85.25 93 MET A CA 1
ATOM 675 C C . MET A 1 93 ? -18.666 -2.579 28.305 1.00 85.25 93 MET A C 1
ATOM 677 O O . MET A 1 93 ? -19.586 -3.045 27.639 1.00 85.25 93 MET A O 1
ATOM 681 N N . GLU A 1 94 ? -18.536 -2.782 29.604 1.00 85.06 94 GLU A N 1
ATOM 682 C CA . GLU A 1 94 ? -19.462 -3.561 30.419 1.00 85.06 94 GLU A CA 1
ATOM 683 C C . GLU A 1 94 ? -19.999 -2.652 31.520 1.00 85.06 94 GLU A C 1
ATOM 685 O O . GLU A 1 94 ? -19.233 -1.978 32.209 1.00 85.06 94 GLU A O 1
ATOM 690 N N . MET A 1 95 ? -21.318 -2.597 31.659 1.00 81.69 95 MET A N 1
ATOM 691 C CA . MET A 1 95 ? -21.998 -1.890 32.731 1.00 81.69 95 MET A CA 1
ATOM 692 C C . MET A 1 95 ? -22.697 -2.913 33.613 1.00 81.69 95 MET A C 1
ATOM 694 O O . MET A 1 95 ? -23.586 -3.620 33.143 1.00 81.69 95 MET A O 1
ATOM 698 N N . THR A 1 96 ? -22.311 -2.981 34.885 1.00 79.75 96 THR A N 1
ATOM 699 C CA . THR A 1 96 ? -22.902 -3.885 35.880 1.00 79.75 96 THR A CA 1
ATOM 700 C C . THR A 1 96 ? -23.710 -3.079 36.899 1.00 79.75 96 THR A C 1
ATOM 702 O O . THR A 1 96 ? -23.248 -2.038 37.384 1.00 79.75 96 THR A O 1
ATOM 705 N N . ASP A 1 97 ? -24.923 -3.548 37.210 1.00 75.88 97 ASP A N 1
ATOM 706 C CA . ASP A 1 97 ? -25.841 -2.985 38.216 1.00 75.88 97 ASP A CA 1
ATOM 707 C C . ASP A 1 97 ? -26.094 -1.468 38.100 1.00 75.88 97 ASP A C 1
ATOM 709 O O . ASP A 1 97 ? -26.322 -0.775 39.091 1.00 75.88 97 ASP A O 1
ATOM 713 N N . GLY A 1 98 ? -26.007 -0.914 36.887 1.00 69.38 98 GLY A N 1
ATOM 714 C CA . GLY A 1 98 ? -26.190 0.514 36.611 1.00 69.38 98 GLY A CA 1
ATOM 715 C C . GLY A 1 98 ? -25.155 1.447 37.252 1.00 69.38 98 GLY A C 1
ATOM 716 O O . GLY A 1 98 ? -25.318 2.661 37.174 1.00 69.38 98 GLY A O 1
ATOM 717 N N . ARG A 1 99 ? -24.110 0.913 37.901 1.00 71.19 99 ARG A N 1
ATOM 718 C CA . ARG A 1 99 ? -23.143 1.698 38.692 1.00 71.19 99 ARG A CA 1
ATOM 719 C C . ARG A 1 99 ? -21.691 1.458 38.308 1.00 71.19 99 ARG A C 1
ATOM 721 O O . ARG A 1 99 ? -20.874 2.361 38.462 1.00 71.19 99 ARG A O 1
ATOM 728 N N . LYS A 1 100 ? -21.344 0.262 37.825 1.00 77.44 100 LYS A N 1
ATOM 729 C CA . LYS A 1 100 ? -19.956 -0.093 37.513 1.00 77.44 100 LYS A CA 1
ATOM 730 C C . LYS A 1 100 ? -19.745 -0.124 36.006 1.00 77.44 100 LYS A C 1
ATOM 732 O O . LYS A 1 100 ? -20.233 -1.033 35.350 1.00 77.44 100 LYS A O 1
ATOM 737 N N . LEU A 1 101 ? -18.998 0.845 35.482 1.00 81.75 101 LEU A N 1
ATOM 738 C CA . LEU A 1 101 ? -18.532 0.862 34.096 1.00 81.75 101 LEU A CA 1
ATOM 739 C C . LEU A 1 101 ? -17.124 0.253 34.030 1.00 81.75 101 LEU A C 1
ATOM 741 O O . LEU A 1 101 ? -16.184 0.796 34.608 1.00 81.75 101 LEU A O 1
ATOM 745 N N . SER A 1 102 ? -16.962 -0.862 33.326 1.00 82.25 102 SER A N 1
ATOM 746 C CA . SER A 1 102 ? -15.661 -1.431 32.984 1.00 82.25 102 SER A CA 1
ATOM 747 C C . SER A 1 102 ? -15.380 -1.191 31.508 1.00 82.25 102 SER A C 1
ATOM 749 O O . SER A 1 102 ? -16.093 -1.683 30.637 1.00 82.25 102 SER A O 1
ATOM 751 N N . LEU A 1 103 ? -14.323 -0.435 31.227 1.00 84.62 103 LEU A N 1
ATOM 752 C CA . LEU A 1 103 ? -13.770 -0.288 29.890 1.00 84.62 103 LEU A CA 1
ATOM 753 C C . LEU A 1 103 ? -12.545 -1.197 29.778 1.00 84.62 103 LEU A C 1
ATOM 755 O O . LEU A 1 103 ? -11.590 -1.046 30.536 1.00 84.62 103 LEU A O 1
ATOM 759 N N . LYS A 1 104 ? -12.558 -2.125 28.823 1.00 82.75 104 LYS A N 1
ATOM 760 C CA . LYS A 1 104 ? -11.392 -2.939 28.468 1.00 82.75 104 LYS A CA 1
ATOM 761 C C . LYS A 1 104 ? -11.031 -2.651 27.020 1.00 82.75 104 LYS A C 1
ATOM 763 O O . LYS A 1 104 ? -11.847 -2.850 26.121 1.00 82.75 104 LYS A O 1
ATOM 768 N N . ILE A 1 105 ? -9.815 -2.166 26.814 1.00 80.75 105 ILE A N 1
ATOM 769 C CA . ILE A 1 105 ? -9.215 -2.007 25.493 1.00 80.75 105 ILE A CA 1
ATOM 770 C C . ILE A 1 105 ? -8.231 -3.161 25.351 1.00 80.75 105 ILE A C 1
ATOM 772 O O . ILE A 1 105 ? -7.255 -3.236 26.091 1.00 80.75 105 ILE A O 1
ATOM 776 N N . ASP A 1 106 ? -8.528 -4.080 24.442 1.00 73.88 106 ASP A N 1
ATOM 777 C CA . ASP A 1 106 ? -7.673 -5.214 24.122 1.00 73.88 106 ASP A CA 1
ATOM 778 C C . ASP A 1 106 ? -7.078 -5.006 22.727 1.00 73.88 106 ASP A C 1
ATOM 780 O O . A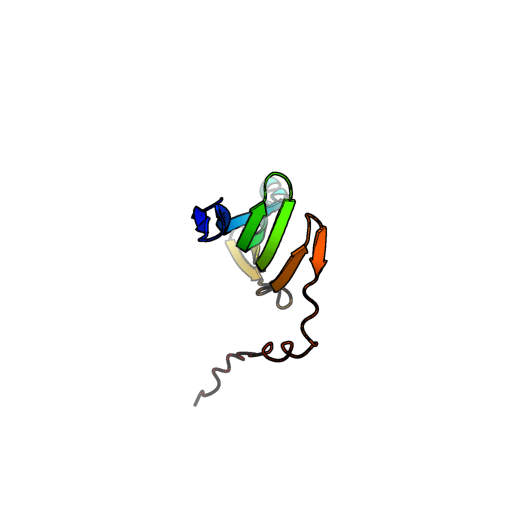SP A 1 106 ? -7.787 -4.899 21.716 1.00 73.88 106 ASP A O 1
ATOM 784 N N . VAL A 1 107 ? -5.752 -4.920 22.687 1.00 69.69 107 VAL A N 1
ATOM 785 C CA .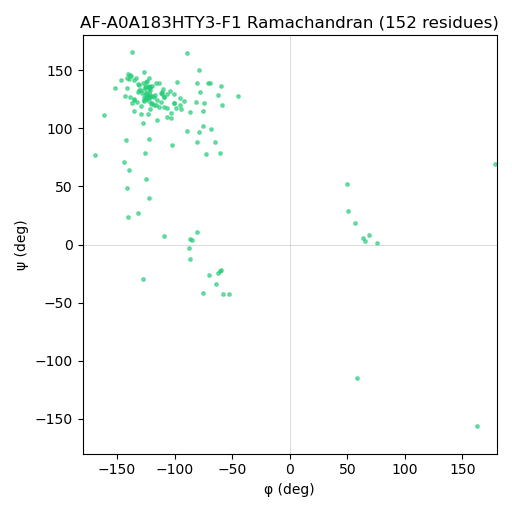 VAL A 1 107 ? -4.990 -4.899 21.445 1.00 69.69 107 VAL A CA 1
ATOM 786 C C . VAL A 1 107 ? -4.384 -6.296 21.268 1.00 69.69 107 VAL A C 1
ATOM 788 O O . VAL A 1 107 ? -3.469 -6.673 22.010 1.00 69.69 107 VAL A O 1
ATOM 791 N N . PRO A 1 108 ? -4.875 -7.103 20.307 1.00 64.44 108 PRO A N 1
ATOM 792 C CA . PRO A 1 108 ? -4.420 -8.472 20.127 1.00 64.44 108 PRO A CA 1
ATOM 793 C C . PRO A 1 108 ? -2.913 -8.510 19.857 1.00 64.44 108 PRO A C 1
ATOM 795 O O . PRO A 1 108 ? -2.429 -8.001 18.846 1.00 64.44 108 PRO A O 1
ATOM 798 N N . HIS A 1 109 ? -2.172 -9.191 20.734 1.00 62.53 109 HIS A N 1
ATOM 799 C CA . HIS A 1 109 ? -0.703 -9.208 20.733 1.00 62.53 109 HIS A CA 1
ATOM 800 C C . HIS A 1 109 ? -0.098 -9.774 19.433 1.00 62.53 109 HIS A C 1
ATOM 802 O O . HIS A 1 109 ? 1.034 -9.459 19.080 1.00 62.53 109 HIS A O 1
ATOM 808 N N . LYS A 1 110 ? -0.856 -10.588 18.683 1.00 57.50 110 LYS A N 1
ATOM 809 C CA . LYS A 1 110 ? -0.428 -11.181 17.402 1.00 57.50 110 LYS A CA 1
ATOM 810 C C . LYS A 1 110 ? -0.683 -10.290 16.173 1.00 57.50 110 LYS A C 1
ATOM 812 O O . LYS A 1 110 ? -0.157 -10.587 15.104 1.00 57.50 110 LYS A O 1
ATOM 817 N N . HIS A 1 111 ? -1.464 -9.213 16.302 1.00 56.34 111 HIS A N 1
ATOM 818 C CA . HIS A 1 111 ? -1.876 -8.342 15.187 1.00 56.34 111 HIS A CA 1
ATOM 819 C C . HIS A 1 111 ? -1.674 -6.848 15.481 1.00 56.34 111 HIS A C 1
ATOM 821 O O . HIS A 1 111 ? -2.372 -6.011 14.912 1.00 56.34 111 HIS A O 1
ATOM 827 N N . LEU A 1 112 ? -0.709 -6.513 16.346 1.00 60.97 112 LEU A N 1
ATOM 828 C CA . LEU A 1 112 ? -0.365 -5.127 16.684 1.00 60.97 112 LEU A CA 1
ATOM 829 C C . LEU A 1 112 ? -0.090 -4.285 15.424 1.00 60.97 112 LEU A C 1
ATOM 831 O O . LEU A 1 112 ? -0.604 -3.173 15.307 1.00 60.97 112 LEU A O 1
ATOM 835 N N . LEU A 1 113 ? 0.639 -4.845 14.450 1.00 64.44 113 LEU A N 1
ATOM 836 C CA . LEU A 1 113 ? 0.847 -4.260 13.124 1.00 64.44 113 LEU A CA 1
ATOM 837 C C . LEU A 1 113 ? 1.316 -5.344 12.134 1.00 64.44 113 LEU A C 1
ATOM 839 O O . LEU A 1 113 ? 2.435 -5.844 12.238 1.00 64.44 113 LEU A O 1
ATOM 843 N N . LEU A 1 114 ? 0.490 -5.715 11.155 1.00 69.69 114 LEU A N 1
ATOM 844 C CA . LEU A 1 114 ? 0.909 -6.571 10.040 1.00 69.69 114 LEU A CA 1
ATOM 845 C C . LEU A 1 114 ? 1.434 -5.695 8.904 1.00 69.69 114 LEU A C 1
ATOM 847 O O . LEU A 1 114 ? 0.636 -5.182 8.126 1.00 69.69 114 LEU A O 1
ATOM 851 N N . ALA A 1 115 ? 2.757 -5.534 8.807 1.00 76.38 115 ALA A N 1
ATOM 852 C CA . ALA A 1 115 ? 3.410 -4.824 7.710 1.00 76.38 115 ALA A CA 1
ATOM 853 C C . ALA A 1 115 ? 3.980 -5.810 6.676 1.00 76.38 115 ALA A C 1
ATOM 855 O O . ALA A 1 115 ? 4.818 -6.649 7.006 1.00 76.38 115 ALA A O 1
ATOM 856 N N . LYS A 1 116 ? 3.553 -5.706 5.415 1.00 80.94 116 LYS A N 1
ATOM 857 C CA . LYS A 1 116 ? 4.093 -6.483 4.292 1.00 80.94 116 LYS A CA 1
ATOM 858 C C . LYS A 1 116 ? 4.645 -5.541 3.237 1.00 80.94 116 LYS A C 1
ATOM 860 O O . LYS A 1 116 ? 3.906 -4.732 2.682 1.00 80.94 116 LYS A O 1
ATOM 865 N N . ILE A 1 117 ? 5.932 -5.690 2.945 1.00 81.12 117 ILE A N 1
ATOM 866 C CA . ILE A 1 117 ? 6.616 -4.978 1.868 1.00 81.12 117 ILE A CA 1
ATOM 867 C C . ILE A 1 117 ? 6.857 -5.976 0.743 1.00 81.12 117 ILE A C 1
ATOM 869 O O . ILE A 1 117 ? 7.378 -7.067 0.975 1.00 81.12 117 ILE A O 1
ATOM 873 N N . ARG A 1 118 ? 6.469 -5.611 -0.474 1.00 85.12 118 ARG A N 1
ATOM 874 C CA . ARG A 1 118 ? 6.782 -6.356 -1.692 1.00 85.12 118 ARG A CA 1
ATOM 875 C C . ARG A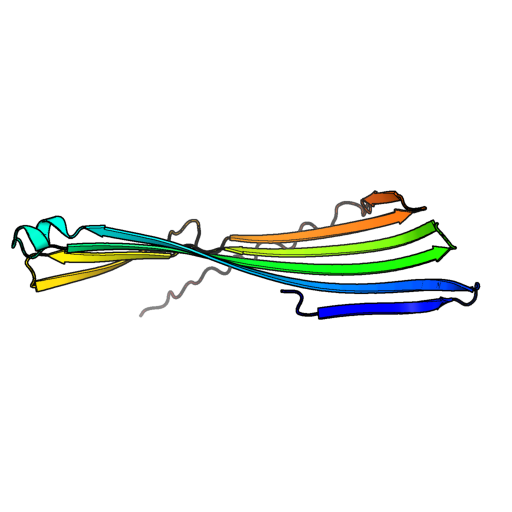 1 118 ? 7.411 -5.399 -2.689 1.00 85.12 118 ARG A C 1
ATOM 877 O O . ARG A 1 118 ? 6.978 -4.254 -2.792 1.00 85.12 118 ARG A O 1
ATOM 884 N N . SER A 1 119 ? 8.439 -5.860 -3.384 1.00 86.06 119 SER A N 1
ATOM 885 C CA . SER A 1 119 ? 9.092 -5.118 -4.453 1.00 86.06 119 SER A CA 1
ATOM 886 C C . SER A 1 119 ? 9.351 -6.078 -5.598 1.00 86.06 119 SER A C 1
ATOM 888 O O . SER A 1 119 ? 10.022 -7.085 -5.403 1.00 86.06 119 SER A O 1
ATOM 890 N N . ASP A 1 120 ? 8.819 -5.760 -6.768 1.00 87.19 120 ASP A N 1
ATOM 891 C CA . ASP A 1 120 ? 8.959 -6.543 -7.986 1.00 87.19 120 ASP A CA 1
ATOM 892 C C . ASP A 1 120 ? 9.592 -5.669 -9.075 1.00 87.19 120 ASP A C 1
ATOM 894 O O . ASP A 1 120 ? 9.315 -4.471 -9.180 1.00 87.19 120 ASP A O 1
ATOM 898 N N . ILE A 1 121 ? 10.448 -6.276 -9.894 1.00 88.06 121 ILE A N 1
ATOM 899 C CA . ILE A 1 121 ? 11.051 -5.646 -11.070 1.00 88.06 121 ILE A CA 1
ATOM 900 C C . ILE A 1 121 ? 10.737 -6.538 -12.268 1.00 88.06 121 ILE A C 1
ATOM 902 O O . ILE A 1 121 ? 10.948 -7.750 -12.233 1.00 88.06 121 ILE A O 1
ATOM 906 N N . THR A 1 122 ? 10.213 -5.934 -13.326 1.00 90.62 122 THR A N 1
ATOM 907 C CA . THR A 1 122 ? 9.779 -6.608 -14.548 1.00 90.62 122 THR A CA 1
ATOM 908 C C . THR A 1 122 ? 10.498 -5.982 -15.732 1.00 90.62 122 THR A C 1
ATOM 910 O O . THR A 1 122 ? 10.454 -4.769 -15.925 1.00 90.62 122 THR A O 1
ATOM 913 N N . LYS A 1 123 ? 11.159 -6.808 -16.538 1.00 92.56 123 LYS A N 1
ATOM 914 C CA . LYS A 1 123 ? 11.658 -6.431 -17.859 1.00 92.56 123 LYS A CA 1
ATOM 915 C C . LYS A 1 123 ? 10.503 -6.498 -18.852 1.00 92.56 123 LYS A C 1
ATOM 917 O O . LYS A 1 123 ? 9.708 -7.434 -18.819 1.00 92.56 123 LYS A O 1
ATOM 922 N N . ILE A 1 124 ? 10.428 -5.532 -19.751 1.00 91.06 124 ILE A N 1
ATOM 923 C CA . ILE A 1 124 ? 9.515 -5.547 -20.888 1.00 91.06 124 ILE A CA 1
ATOM 924 C C . ILE A 1 124 ? 10.372 -5.695 -22.135 1.00 91.06 124 ILE A C 1
ATOM 926 O O . ILE A 1 124 ? 11.276 -4.900 -22.376 1.00 91.06 124 ILE A O 1
ATOM 930 N N . GLU A 1 125 ? 10.118 -6.729 -22.918 1.00 91.19 125 GLU A N 1
ATOM 931 C CA . GLU A 1 125 ? 10.844 -6.987 -24.154 1.00 91.19 125 GLU A CA 1
ATOM 932 C C . GLU A 1 125 ? 9.854 -7.349 -25.245 1.00 91.19 125 GLU A C 1
ATOM 934 O O . GLU A 1 125 ? 9.176 -8.372 -25.164 1.00 91.19 125 GLU A O 1
ATOM 939 N N . SER A 1 126 ? 9.752 -6.499 -26.266 1.00 89.81 126 SER A N 1
ATOM 940 C CA . SER A 1 126 ? 8.830 -6.702 -27.387 1.00 89.81 126 SER A CA 1
ATOM 941 C C . SER A 1 126 ? 7.401 -7.017 -26.925 1.00 89.81 126 SER A C 1
ATOM 943 O O . SER A 1 126 ? 6.814 -8.028 -27.308 1.00 89.81 126 SER A O 1
ATOM 945 N N . ASN A 1 127 ? 6.856 -6.167 -26.050 1.00 88.44 127 ASN A N 1
ATOM 946 C CA . ASN A 1 127 ? 5.543 -6.309 -25.405 1.00 88.44 127 ASN A CA 1
ATOM 947 C C . ASN A 1 127 ? 5.395 -7.503 -24.441 1.00 88.44 127 ASN A C 1
ATOM 949 O O . ASN A 1 127 ? 4.312 -7.714 -23.895 1.00 88.44 127 ASN A O 1
ATOM 953 N N . ARG A 1 128 ? 6.451 -8.288 -24.195 1.00 88.31 128 ARG A N 1
ATOM 954 C CA . ARG A 1 128 ? 6.423 -9.398 -23.235 1.00 88.31 128 ARG A CA 1
ATOM 955 C C . ARG A 1 128 ? 6.964 -8.951 -21.886 1.00 88.31 128 ARG A C 1
ATOM 957 O O . ARG A 1 128 ? 8.088 -8.468 -21.792 1.00 88.31 128 ARG A O 1
ATOM 964 N N . HIS A 1 129 ? 6.172 -9.167 -20.842 1.00 87.19 129 HIS A N 1
ATOM 965 C CA . HIS A 1 129 ? 6.586 -8.975 -19.458 1.00 87.19 129 HIS A CA 1
ATOM 966 C C . HIS A 1 129 ? 7.367 -10.202 -18.989 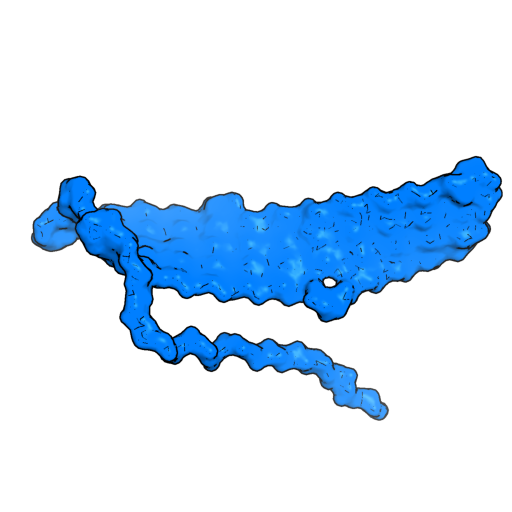1.00 87.19 129 HIS A C 1
ATOM 968 O O . HIS A 1 129 ? 6.857 -11.320 -19.027 1.00 87.19 129 HIS A O 1
ATOM 974 N N . GLN A 1 130 ? 8.600 -9.994 -18.547 1.00 85.56 130 GLN A N 1
ATOM 975 C CA . GLN A 1 130 ? 9.461 -11.029 -17.994 1.00 85.56 130 GLN A CA 1
ATOM 976 C C . GLN A 1 130 ? 9.937 -10.598 -16.605 1.00 85.56 130 GLN A C 1
ATOM 978 O O . GLN A 1 130 ? 10.312 -9.437 -16.424 1.00 85.56 130 GLN A O 1
ATOM 983 N N . PRO A 1 131 ? 9.940 -11.493 -15.606 1.00 79.62 131 PRO A N 1
ATOM 984 C CA . PRO A 1 131 ? 10.523 -11.167 -14.313 1.00 79.62 131 PRO A CA 1
ATOM 985 C C . PRO A 1 131 ? 12.003 -10.819 -14.498 1.00 79.62 131 PRO A C 1
ATOM 987 O O . PRO A 1 131 ? 12.721 -11.489 -15.240 1.00 79.62 131 PRO A O 1
ATOM 990 N N . PHE A 1 132 ? 12.462 -9.758 -13.839 1.00 69.62 132 PHE A N 1
ATOM 991 C CA . PHE A 1 132 ? 13.870 -9.387 -13.873 1.00 69.62 132 PHE A CA 1
ATOM 992 C C . PHE A 1 132 ? 14.647 -10.353 -12.968 1.00 69.62 132 PHE A C 1
ATOM 994 O O . PHE A 1 132 ? 14.585 -10.262 -11.741 1.00 69.62 132 PHE A O 1
ATOM 1001 N N . THR A 1 133 ? 15.335 -11.327 -13.563 1.00 58.38 133 THR A N 1
ATOM 1002 C CA . THR A 1 133 ? 16.183 -12.295 -12.855 1.00 58.38 133 THR A CA 1
ATOM 1003 C C . THR A 1 133 ? 17.460 -11.606 -12.365 1.00 58.38 133 THR A C 1
ATOM 1005 O O . THR A 1 133 ? 18.525 -11.726 -12.959 1.00 58.38 133 THR A O 1
ATOM 1008 N N . VAL A 1 134 ? 17.369 -10.855 -11.267 1.00 52.38 134 VAL A N 1
ATOM 1009 C CA . VAL A 1 134 ? 18.557 -10.478 -10.485 1.00 52.38 134 VAL A CA 1
ATOM 1010 C C . VAL A 1 134 ? 18.946 -11.693 -9.655 1.00 52.38 134 VAL A C 1
ATOM 1012 O O . VAL A 1 134 ? 18.087 -12.288 -9.000 1.00 52.38 134 VAL A O 1
ATOM 1015 N N . GLY A 1 135 ? 20.224 -12.078 -9.674 1.00 45.28 135 GLY A N 1
ATOM 1016 C CA . GLY A 1 135 ? 20.761 -13.072 -8.744 1.00 45.28 135 GLY A CA 1
ATOM 1017 C C . GLY A 1 135 ? 20.271 -12.788 -7.319 1.00 45.28 135 GLY A C 1
ATOM 1018 O O . GLY A 1 135 ? 20.337 -11.659 -6.837 1.00 45.28 135 GLY A O 1
ATOM 1019 N N . ARG A 1 136 ? 19.695 -13.808 -6.680 1.00 42.97 136 ARG A N 1
ATOM 1020 C CA . ARG A 1 136 ? 19.024 -13.762 -5.373 1.00 42.97 136 ARG A CA 1
ATOM 1021 C C . ARG A 1 136 ? 19.962 -13.318 -4.234 1.00 42.97 136 ARG A C 1
ATOM 1023 O O . ARG A 1 136 ? 20.403 -14.167 -3.472 1.00 42.97 136 ARG A O 1
ATOM 1030 N N . HIS A 1 137 ? 20.250 -12.024 -4.071 1.00 39.53 137 HIS A N 1
ATOM 1031 C CA . HIS A 1 137 ? 21.098 -11.565 -2.955 1.00 39.53 137 HIS A CA 1
ATOM 1032 C C . HIS A 1 137 ? 20.694 -10.252 -2.264 1.00 39.53 137 HIS A C 1
ATOM 1034 O O . HIS A 1 137 ? 21.513 -9.638 -1.593 1.00 39.53 137 HIS A O 1
ATOM 1040 N N . ILE A 1 138 ? 19.423 -9.838 -2.319 1.00 42.59 138 ILE A N 1
ATOM 1041 C CA . ILE A 1 138 ? 18.930 -8.729 -1.471 1.00 42.59 138 ILE A CA 1
ATOM 1042 C C . ILE A 1 138 ? 17.719 -9.191 -0.654 1.00 42.59 138 ILE A C 1
ATOM 1044 O O . ILE A 1 138 ? 16.628 -8.629 -0.732 1.00 42.59 138 ILE A O 1
ATOM 1048 N N . HIS A 1 139 ? 17.895 -10.267 0.116 1.00 43.06 139 HIS A N 1
ATOM 1049 C CA . HIS A 1 139 ? 16.899 -10.713 1.092 1.00 43.06 139 HIS A CA 1
ATOM 1050 C C . HIS A 1 139 ? 17.455 -10.782 2.516 1.00 43.06 139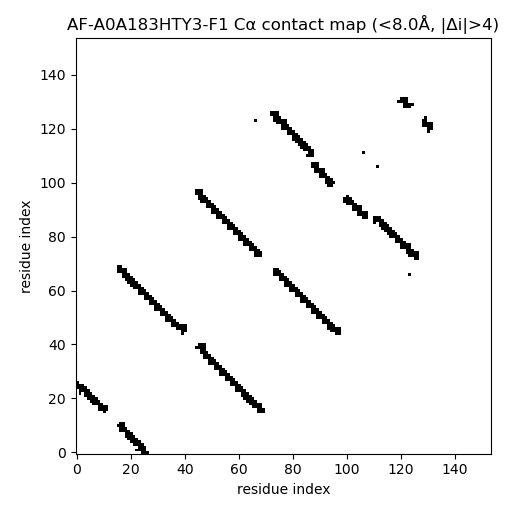 HIS A C 1
ATOM 1052 O O . HIS A 1 139 ? 17.130 -11.690 3.268 1.00 43.06 139 HIS A O 1
ATOM 1058 N N . GLU A 1 140 ? 18.271 -9.798 2.901 1.00 42.38 140 GLU A N 1
ATOM 1059 C CA . GLU A 1 140 ? 18.844 -9.736 4.250 1.00 42.38 140 GLU A CA 1
ATOM 1060 C C . GLU A 1 140 ? 18.915 -8.314 4.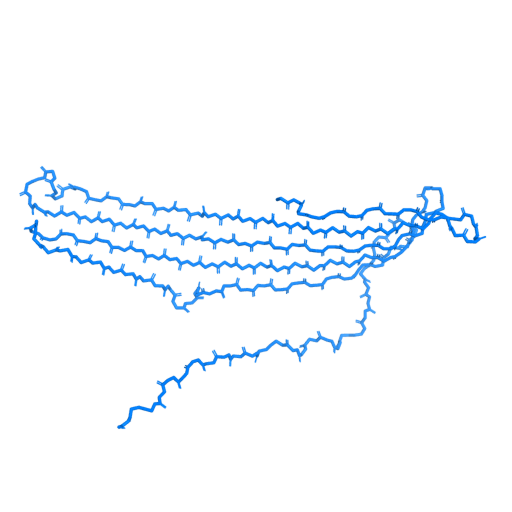826 1.00 42.38 140 GLU A C 1
ATOM 1062 O O . GLU A 1 140 ? 19.922 -7.902 5.375 1.00 42.38 140 GLU A O 1
ATOM 1067 N N . ILE A 1 141 ? 17.829 -7.534 4.765 1.00 40.59 141 ILE A N 1
ATOM 1068 C CA . ILE A 1 141 ? 17.636 -6.446 5.748 1.00 40.59 141 ILE A CA 1
ATOM 1069 C C . ILE A 1 141 ? 16.161 -6.393 6.157 1.00 40.59 141 ILE A C 1
ATOM 1071 O O . ILE A 1 141 ? 15.435 -5.438 5.895 1.00 40.59 141 ILE A O 1
ATOM 1075 N N . ALA A 1 142 ? 15.686 -7.463 6.790 1.00 45.84 142 ALA A N 1
ATOM 1076 C CA . ALA A 1 142 ? 14.401 -7.472 7.477 1.00 45.84 142 ALA A CA 1
ATOM 1077 C C . ALA A 1 142 ? 14.516 -8.294 8.761 1.00 45.84 142 ALA A C 1
ATOM 1079 O O . ALA A 1 142 ? 14.296 -9.500 8.746 1.00 45.84 142 ALA A O 1
ATOM 1080 N N . LYS A 1 143 ? 14.885 -7.614 9.854 1.00 37.47 143 LYS A N 1
ATOM 1081 C CA . LYS A 1 143 ? 14.439 -7.852 11.243 1.00 37.47 143 LYS A CA 1
ATOM 1082 C C . LYS A 1 143 ? 15.152 -6.865 12.179 1.00 37.47 143 LYS A C 1
ATOM 1084 O O . LYS A 1 143 ? 15.976 -7.242 13.001 1.00 37.47 143 LYS A O 1
ATOM 1089 N N . LYS A 1 144 ? 14.819 -5.572 12.090 1.00 38.19 144 LYS A N 1
ATOM 1090 C CA . LYS A 1 144 ? 14.979 -4.702 13.266 1.00 38.19 144 LYS A CA 1
ATOM 1091 C C . LYS A 1 144 ? 13.767 -4.937 14.163 1.00 38.19 144 LYS A C 1
ATOM 1093 O O . LYS A 1 144 ? 12.738 -4.286 14.015 1.00 38.19 144 LYS A O 1
ATOM 1098 N N . HIS A 1 145 ? 13.885 -5.923 15.047 1.00 39.09 145 HIS A N 1
ATOM 1099 C CA . HIS A 1 145 ? 13.058 -5.993 16.243 1.00 39.09 145 HIS A CA 1
ATOM 1100 C C . HIS A 1 145 ? 13.481 -4.829 17.146 1.00 39.09 145 HIS A C 1
ATOM 1102 O O . HIS A 1 145 ? 14.506 -4.908 17.815 1.00 39.09 145 HIS A O 1
ATOM 1108 N N . TYR A 1 146 ? 12.726 -3.730 17.132 1.00 34.34 146 TYR A N 1
ATOM 1109 C CA . TYR A 1 146 ? 12.775 -2.779 18.238 1.00 34.34 146 TYR A CA 1
ATOM 1110 C C . TYR A 1 146 ? 11.935 -3.369 19.368 1.00 34.34 146 TYR A C 1
ATOM 1112 O O . TYR A 1 146 ? 10.709 -3.289 19.360 1.00 34.34 146 TYR A O 1
ATOM 1120 N N . CYS A 1 147 ? 12.608 -4.031 20.305 1.00 40.66 147 CYS A N 1
ATOM 1121 C CA . CYS A 1 147 ? 12.047 -4.311 21.615 1.00 40.66 147 CYS A CA 1
ATOM 1122 C C . CYS A 1 147 ? 12.086 -3.002 22.413 1.00 40.66 147 CYS A C 1
ATOM 1124 O O . CYS A 1 147 ? 13.169 -2.497 22.702 1.00 40.66 147 CYS A O 1
ATOM 1126 N N . SER A 1 148 ? 10.920 -2.450 22.759 1.00 45.53 148 SER A N 1
ATOM 1127 C CA . SER A 1 148 ? 10.819 -1.547 23.907 1.00 45.53 148 SER A CA 1
ATOM 1128 C C . SER A 1 148 ? 11.206 -2.329 25.157 1.00 45.53 148 SER A C 1
ATOM 1130 O O . SER A 1 148 ? 10.675 -3.410 25.406 1.00 45.53 148 SER A O 1
ATOM 1132 N N . GLY A 1 149 ? 12.130 -1.769 25.925 1.00 36.53 149 GLY A N 1
ATOM 1133 C CA . GLY A 1 149 ? 12.543 -2.266 27.225 1.00 36.53 149 GLY A CA 1
ATOM 1134 C C . GLY A 1 149 ? 12.848 -1.081 28.121 1.00 36.53 149 GLY A C 1
ATOM 1135 O O . GLY A 1 149 ? 14.009 -0.823 28.418 1.00 36.53 149 GLY A O 1
ATOM 1136 N N . ASP A 1 150 ? 11.799 -0.357 28.523 1.00 43.81 150 ASP A N 1
ATOM 1137 C CA . ASP A 1 150 ? 11.834 0.421 29.759 1.00 43.81 150 ASP A CA 1
ATOM 1138 C C . ASP A 1 150 ? 11.967 -0.575 30.912 1.00 43.81 150 ASP A C 1
ATOM 1140 O O . ASP A 1 150 ? 10.997 -1.077 31.476 1.00 43.81 150 ASP A O 1
ATOM 1144 N N . THR A 1 151 ? 13.209 -0.896 31.232 1.00 45.62 151 THR A N 1
ATOM 1145 C CA . THR A 1 151 ? 13.594 -1.405 32.538 1.00 45.62 151 THR A CA 1
ATOM 1146 C C . THR A 1 151 ? 14.733 -0.535 33.009 1.00 45.62 151 THR A C 1
ATOM 1148 O O . THR A 1 151 ? 15.840 -0.683 32.504 1.00 45.62 151 THR A O 1
ATOM 1151 N N . LEU A 1 152 ? 14.441 0.367 33.944 1.00 35.78 152 LEU A N 1
ATOM 1152 C CA . LEU A 1 152 ? 15.303 0.720 35.073 1.00 35.78 152 LEU A CA 1
ATOM 1153 C C . LEU A 1 152 ? 14.484 1.582 36.047 1.00 35.78 152 LEU A C 1
ATOM 1155 O O . LEU A 1 152 ? 14.600 2.800 36.113 1.00 35.78 152 LEU A O 1
ATOM 1159 N N . THR A 1 153 ? 13.624 0.914 36.814 1.00 38.44 153 THR A N 1
ATOM 1160 C CA . THR A 1 153 ? 13.292 1.355 38.171 1.00 38.44 153 THR A CA 1
ATOM 1161 C C . THR A 1 153 ? 14.469 1.033 39.088 1.00 38.44 153 THR A C 1
ATOM 1163 O O . THR A 1 153 ? 14.802 -0.147 39.240 1.00 38.44 153 THR A O 1
ATOM 1166 N N . LYS A 1 154 ? 15.030 2.045 39.750 1.00 32.91 154 LYS A N 1
ATOM 1167 C CA . LYS A 1 154 ? 15.238 2.018 41.201 1.00 32.91 154 LYS A CA 1
ATOM 1168 C C . LYS A 1 154 ? 15.280 3.437 41.749 1.00 32.91 154 LYS A C 1
ATOM 1170 O O 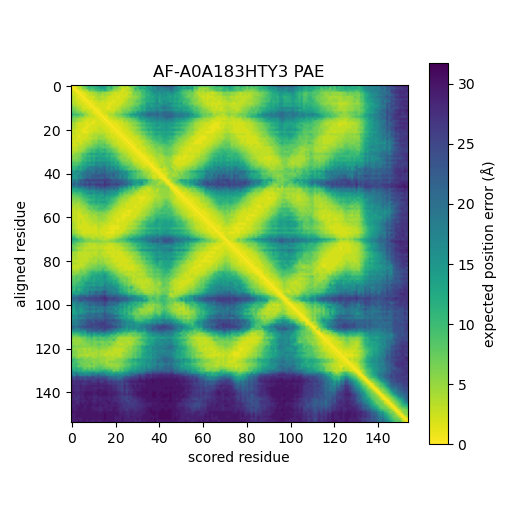. LYS A 1 154 ? 15.951 4.274 41.113 1.00 32.91 154 LYS A O 1
#